Protein AF-A0A132NHT0-F1 (afdb_monomer)

Structure (mmCIF, N/CA/C/O backbone):
data_AF-A0A132NHT0-F1
#
_entry.id   AF-A0A132NHT0-F1
#
loop_
_atom_site.group_PDB
_atom_site.id
_atom_site.type_symbol
_atom_site.label_atom_id
_atom_site.label_alt_id
_atom_site.label_comp_id
_atom_site.label_asym_id
_atom_site.label_entity_id
_atom_site.label_seq_id
_atom_site.pdbx_PDB_ins_code
_atom_site.Cartn_x
_atom_site.Cartn_y
_atom_site.Cartn_z
_atom_site.occupancy
_atom_site.B_iso_or_equiv
_atom_site.auth_seq_id
_atom_site.auth_comp_id
_atom_site.auth_asym_id
_atom_site.auth_atom_id
_atom_site.pdbx_PDB_model_num
ATOM 1 N N . MET A 1 1 ? -2.127 21.874 -13.618 1.00 45.41 1 MET A N 1
ATOM 2 C CA . MET A 1 1 ? -2.566 20.611 -12.988 1.00 45.41 1 MET A CA 1
ATOM 3 C C . MET A 1 1 ? -4.076 20.580 -13.134 1.00 45.41 1 MET A C 1
ATOM 5 O O . MET A 1 1 ? -4.709 21.504 -12.650 1.00 45.41 1 MET A O 1
ATOM 9 N N . ARG A 1 2 ? -4.630 19.664 -13.936 1.00 66.38 2 ARG A N 1
ATOM 10 C CA . ARG A 1 2 ? -6.081 19.604 -14.179 1.00 66.38 2 ARG A CA 1
ATOM 11 C C . ARG A 1 2 ? -6.761 19.144 -12.888 1.00 66.38 2 ARG A C 1
ATOM 13 O O . ARG A 1 2 ? -6.346 18.124 -12.344 1.00 66.38 2 ARG A O 1
ATOM 20 N N . GLU A 1 3 ? -7.739 19.899 -12.394 1.00 71.75 3 GLU A N 1
ATOM 21 C CA . GLU A 1 3 ? -8.562 19.459 -11.264 1.00 71.75 3 GLU A CA 1
ATOM 22 C C . GLU A 1 3 ? -9.338 18.207 -11.686 1.00 71.75 3 GLU A C 1
ATOM 24 O O . GLU A 1 3 ? -9.983 18.195 -12.737 1.00 71.75 3 GLU A O 1
ATOM 29 N N . MET A 1 4 ? -9.203 17.129 -10.910 1.00 76.88 4 MET A N 1
ATOM 30 C CA . MET A 1 4 ? -9.964 15.903 -11.139 1.00 76.88 4 MET A CA 1
ATOM 31 C C . MET A 1 4 ? -11.401 16.121 -10.679 1.00 76.88 4 MET A C 1
ATOM 33 O O . MET A 1 4 ? -11.647 16.581 -9.564 1.00 76.88 4 MET A O 1
ATOM 37 N N . THR A 1 5 ? -12.351 15.748 -11.526 1.00 86.06 5 THR A N 1
ATOM 38 C CA . THR A 1 5 ? -13.770 15.746 -11.171 1.00 86.06 5 THR A CA 1
ATOM 39 C C . THR A 1 5 ? -14.045 14.744 -10.036 1.00 86.06 5 THR A C 1
ATOM 41 O O . THR A 1 5 ? -13.306 13.765 -9.871 1.00 86.06 5 THR A O 1
ATOM 44 N N . PRO A 1 6 ? -15.125 14.927 -9.254 1.00 82.44 6 PRO A N 1
ATOM 45 C CA . PRO A 1 6 ? -15.511 13.971 -8.212 1.00 82.44 6 PRO A CA 1
ATOM 46 C C . PRO A 1 6 ? -15.693 12.531 -8.728 1.00 82.44 6 PRO A C 1
ATOM 48 O O . PRO A 1 6 ? -15.351 11.570 -8.033 1.00 82.44 6 PRO A O 1
ATOM 51 N N . GLU A 1 7 ? -16.175 12.366 -9.962 1.00 84.25 7 GLU A N 1
ATOM 52 C CA . GLU A 1 7 ? -16.302 11.059 -10.618 1.00 84.25 7 GLU A CA 1
ATOM 53 C C . GLU A 1 7 ? -14.937 10.449 -10.953 1.00 84.25 7 GLU A C 1
ATOM 55 O O . GLU A 1 7 ? -14.693 9.278 -10.654 1.00 84.25 7 GLU A O 1
ATOM 60 N N . GLU A 1 8 ? -14.004 11.237 -11.496 1.00 85.44 8 GLU A N 1
ATOM 61 C CA . GLU A 1 8 ? -12.633 10.785 -11.763 1.00 85.44 8 GLU A CA 1
ATOM 62 C C . GLU A 1 8 ? -11.903 10.389 -10.471 1.00 85.44 8 GLU A C 1
ATOM 64 O O . GLU A 1 8 ? -11.182 9.387 -10.456 1.00 85.44 8 GLU A O 1
ATOM 69 N N . LEU A 1 9 ? -12.114 11.127 -9.374 1.00 82.50 9 LEU A N 1
ATOM 70 C CA . LEU A 1 9 ? -11.579 10.790 -8.049 1.00 82.50 9 LEU A CA 1
ATOM 71 C C . LEU A 1 9 ? -12.165 9.480 -7.516 1.00 82.50 9 LEU A C 1
ATOM 73 O O . LEU A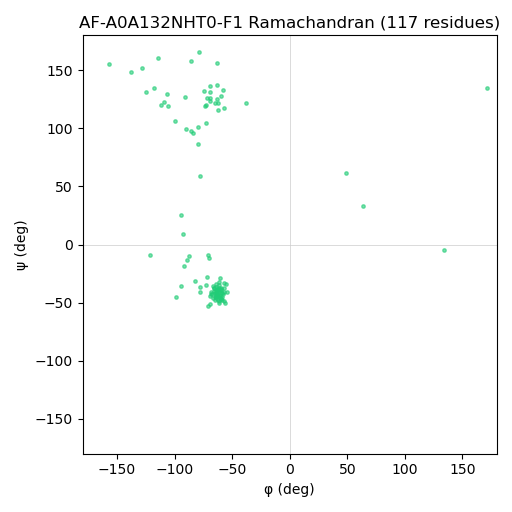 1 9 ? -11.432 8.645 -6.982 1.00 82.50 9 LEU A O 1
ATOM 77 N N . THR A 1 10 ? -13.467 9.268 -7.703 1.00 85.25 10 THR A N 1
ATOM 78 C CA . THR A 1 10 ? -14.146 8.028 -7.306 1.00 85.25 10 THR A CA 1
ATOM 79 C C . THR A 1 10 ? -13.624 6.836 -8.108 1.00 85.25 10 THR A C 1
ATOM 81 O O . THR A 1 10 ? -13.265 5.807 -7.532 1.00 85.25 10 THR A O 1
ATOM 84 N N . GLY A 1 11 ? -13.477 6.986 -9.426 1.00 87.19 11 GLY A N 1
ATOM 85 C CA . GLY A 1 11 ? -12.901 5.955 -10.289 1.00 87.19 11 GLY A CA 1
ATOM 86 C C . GLY A 1 11 ? -11.432 5.662 -9.969 1.00 87.19 11 GLY A C 1
ATOM 87 O O . GLY A 1 11 ? -11.019 4.503 -9.932 1.00 87.19 11 GLY A O 1
ATOM 88 N N . ALA A 1 12 ? -10.628 6.691 -9.684 1.00 85.94 12 ALA A N 1
ATOM 89 C CA . ALA A 1 12 ? -9.243 6.516 -9.254 1.00 85.94 12 ALA A CA 1
ATOM 90 C C . ALA A 1 12 ? -9.151 5.776 -7.915 1.00 85.94 12 ALA A C 1
ATOM 92 O O . ALA A 1 12 ? -8.311 4.888 -7.767 1.00 85.94 12 ALA A O 1
ATOM 93 N N . ARG A 1 13 ? -10.048 6.085 -6.974 1.00 84.19 13 ARG A N 1
ATOM 94 C CA . ARG A 1 13 ? -10.141 5.383 -5.696 1.00 84.19 13 ARG A CA 1
ATOM 95 C C . ARG A 1 13 ? -10.492 3.909 -5.876 1.00 84.19 13 ARG A C 1
ATOM 97 O O . ARG A 1 13 ? -9.792 3.070 -5.324 1.00 84.19 13 ARG A O 1
ATOM 104 N N . ALA A 1 14 ? -11.497 3.585 -6.687 1.00 87.69 14 ALA A N 1
ATOM 105 C CA . ALA A 1 14 ? -11.873 2.196 -6.951 1.00 87.69 14 ALA A CA 1
ATOM 106 C C . ALA A 1 14 ? -10.719 1.395 -7.583 1.00 87.69 14 ALA A C 1
ATOM 108 O O . ALA A 1 14 ? -10.433 0.270 -7.175 1.00 87.69 14 ALA A O 1
ATOM 109 N N . ARG A 1 15 ? -9.991 1.996 -8.537 1.00 90.00 15 ARG A N 1
ATOM 110 C CA . ARG A 1 15 ? -8.790 1.377 -9.123 1.00 90.00 15 ARG A CA 1
ATOM 111 C C . ARG A 1 15 ? -7.685 1.162 -8.091 1.00 90.00 15 ARG A C 1
ATOM 113 O O . ARG A 1 15 ? -7.005 0.141 -8.145 1.00 90.00 15 ARG A O 1
ATOM 120 N N . LEU A 1 16 ? -7.507 2.103 -7.165 1.00 87.81 16 LEU A N 1
ATOM 121 C CA . LEU A 1 16 ? -6.523 1.978 -6.095 1.00 87.81 16 LEU A CA 1
ATOM 122 C C . LEU A 1 16 ? -6.886 0.863 -5.109 1.00 87.81 16 LEU A C 1
ATOM 124 O O . LEU A 1 16 ? -6.013 0.096 -4.714 1.00 87.81 16 LEU A O 1
ATOM 128 N N . GLU A 1 17 ? -8.158 0.763 -4.729 1.00 87.25 17 GLU A N 1
ATOM 129 C CA . GLU A 1 17 ? -8.659 -0.285 -3.836 1.00 87.2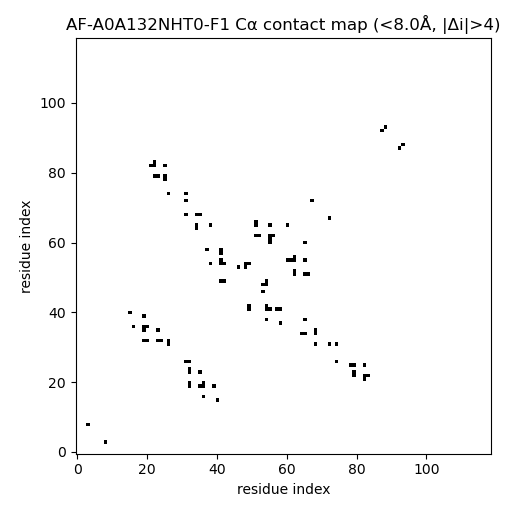5 17 GLU A CA 1
ATOM 130 C C . GLU A 1 17 ? -8.483 -1.673 -4.473 1.00 87.25 17 GLU A C 1
ATOM 132 O O . GLU A 1 17 ? -7.966 -2.580 -3.822 1.00 87.25 17 GLU A O 1
ATOM 137 N N . ALA A 1 18 ? -8.797 -1.819 -5.766 1.00 89.25 18 ALA A N 1
ATOM 138 C CA . ALA A 1 18 ? -8.546 -3.050 -6.517 1.00 89.25 18 ALA A CA 1
ATOM 139 C C . ALA A 1 18 ? -7.048 -3.394 -6.602 1.00 89.25 18 ALA A C 1
ATOM 141 O O . ALA A 1 18 ? -6.659 -4.534 -6.354 1.00 89.25 18 ALA A O 1
ATOM 142 N N . PHE A 1 19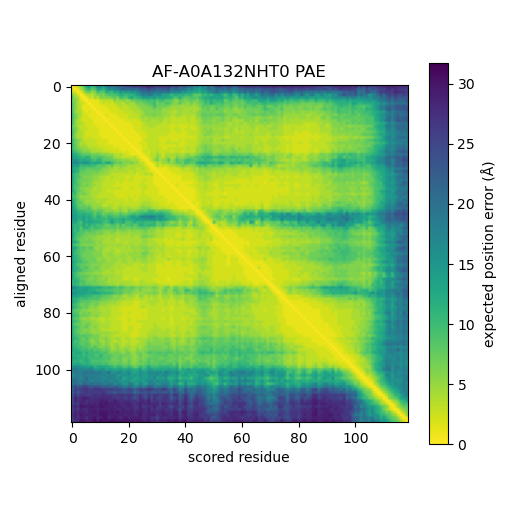 ? -6.196 -2.405 -6.890 1.00 89.19 19 PHE A N 1
ATOM 143 C CA . PHE A 1 19 ? -4.741 -2.582 -6.898 1.00 89.19 19 PHE A CA 1
ATOM 144 C C . PHE A 1 19 ? -4.210 -3.046 -5.535 1.00 89.19 19 PHE A C 1
ATOM 146 O O . PHE A 1 19 ? -3.443 -4.003 -5.460 1.00 89.19 19 PHE A O 1
ATOM 153 N N . ALA A 1 20 ? -4.634 -2.394 -4.450 1.00 88.69 20 ALA A N 1
ATOM 154 C CA . ALA A 1 20 ? -4.218 -2.751 -3.100 1.00 88.69 20 ALA A CA 1
ATOM 155 C C . ALA A 1 20 ? -4.703 -4.157 -2.713 1.00 88.69 20 ALA A C 1
ATOM 157 O O . ALA A 1 20 ? -3.960 -4.902 -2.081 1.00 88.69 20 ALA A O 1
ATOM 158 N N . ALA A 1 21 ? -5.921 -4.540 -3.106 1.00 87.12 21 ALA A N 1
ATOM 159 C CA . ALA A 1 21 ? -6.456 -5.872 -2.839 1.00 87.12 21 ALA A CA 1
ATOM 160 C C . ALA A 1 21 ? -5.628 -6.983 -3.504 1.00 87.12 21 ALA A C 1
ATOM 162 O O . ALA A 1 21 ? -5.410 -8.024 -2.886 1.00 87.12 21 ALA A O 1
ATOM 163 N N . GLU A 1 22 ? -5.148 -6.749 -4.725 1.00 87.56 22 GLU A N 1
ATOM 164 C CA . GLU A 1 22 ? -4.295 -7.683 -5.463 1.00 87.56 22 GLU A CA 1
ATOM 165 C C . GLU A 1 22 ? -2.891 -7.770 -4.847 1.00 87.56 22 GLU A C 1
ATOM 167 O O . GLU A 1 22 ? -2.455 -8.845 -4.448 1.00 87.56 22 GLU A O 1
ATOM 172 N N . VAL A 1 23 ? -2.220 -6.628 -4.659 1.00 88.06 23 VAL A N 1
ATOM 173 C CA . VAL A 1 23 ? -0.842 -6.564 -4.132 1.00 88.06 23 VAL A CA 1
ATOM 174 C C . VAL A 1 23 ? -0.742 -7.078 -2.692 1.00 88.06 23 VAL A C 1
ATOM 176 O O . VAL A 1 23 ? 0.252 -7.695 -2.307 1.00 88.06 23 VAL A O 1
ATOM 179 N N . PHE A 1 24 ? -1.781 -6.859 -1.883 1.00 87.88 24 PHE A N 1
ATOM 180 C CA . PHE A 1 24 ? -1.874 -7.400 -0.527 1.00 87.88 24 PHE A CA 1
ATOM 181 C C . PHE A 1 24 ? -2.602 -8.748 -0.468 1.00 87.88 24 PHE A C 1
ATOM 183 O O . PHE A 1 24 ? -2.888 -9.238 0.626 1.00 87.88 24 PHE A O 1
ATOM 190 N N . GLY A 1 25 ? -2.897 -9.375 -1.611 1.00 82.69 25 GLY A N 1
ATOM 191 C CA . GLY A 1 25 ? -3.560 -10.677 -1.689 1.00 82.69 25 GLY A CA 1
ATOM 192 C C . GLY A 1 25 ? -2.811 -11.772 -0.926 1.00 82.69 25 GLY A C 1
ATOM 193 O O . GLY A 1 25 ? -3.444 -12.612 -0.286 1.00 82.69 25 GLY A O 1
ATOM 194 N N . SER A 1 26 ? -1.478 -11.683 -0.896 1.00 80.31 26 SER A N 1
ATOM 195 C CA . SER A 1 26 ? -0.570 -12.581 -0.173 1.00 80.31 26 SER A CA 1
ATOM 196 C C . SER A 1 26 ? -0.604 -12.433 1.356 1.00 80.31 26 SER A C 1
ATOM 198 O O . SER A 1 26 ? -0.028 -13.254 2.074 1.00 80.31 26 SER A O 1
ATOM 200 N N . PHE A 1 27 ? -1.286 -11.419 1.901 1.00 82.00 27 PHE A N 1
ATOM 201 C CA . PHE A 1 27 ? -1.449 -11.288 3.347 1.00 82.00 27 PHE A CA 1
ATOM 202 C C . PHE A 1 27 ? -2.410 -12.342 3.899 1.00 82.00 27 PHE A C 1
ATOM 204 O O . PHE A 1 27 ? -3.579 -12.415 3.519 1.00 82.00 27 PHE A O 1
ATOM 211 N N . GLY A 1 28 ? -1.941 -13.096 4.897 1.00 73.81 28 GLY A N 1
ATOM 212 C CA . GLY A 1 28 ? -2.730 -14.142 5.552 1.00 73.81 28 GLY A CA 1
ATOM 213 C C . GLY A 1 28 ? -3.887 -13.629 6.419 1.00 73.81 28 GLY A C 1
ATOM 214 O O . GLY A 1 28 ? -4.728 -14.421 6.838 1.00 73.81 28 GLY A O 1
ATOM 215 N N . ARG A 1 29 ? -3.961 -12.322 6.720 1.00 83.25 29 ARG A N 1
ATOM 216 C CA . ARG A 1 29 ? -5.000 -11.737 7.589 1.00 83.25 29 ARG A CA 1
ATOM 217 C C . ARG A 1 29 ? -5.757 -10.606 6.898 1.00 83.25 29 ARG A C 1
ATOM 219 O O . ARG A 1 29 ? -5.162 -9.634 6.441 1.00 83.25 29 ARG A O 1
ATOM 226 N N . VAL A 1 30 ? -7.092 -10.654 6.954 1.00 84.25 30 VAL A N 1
ATOM 227 C CA . VAL A 1 30 ? -7.985 -9.602 6.416 1.00 84.25 30 VAL A CA 1
ATOM 228 C C . VAL A 1 30 ? -7.649 -8.221 6.986 1.00 84.25 30 VAL A C 1
ATOM 230 O O . VAL A 1 30 ? -7.592 -7.245 6.244 1.00 84.25 30 VAL A O 1
ATOM 233 N N . ALA A 1 31 ? -7.352 -8.140 8.287 1.00 85.75 31 ALA A N 1
ATOM 234 C CA . ALA A 1 31 ? -6.984 -6.883 8.935 1.00 85.75 31 ALA A CA 1
ATOM 235 C C . ALA A 1 31 ? -5.725 -6.241 8.322 1.00 85.75 31 ALA A C 1
ATOM 237 O O . ALA A 1 31 ? -5.685 -5.023 8.173 1.00 85.75 31 ALA A O 1
ATOM 238 N N . GLN A 1 32 ? -4.727 -7.037 7.918 1.00 86.12 32 GLN A N 1
ATOM 239 C CA . GLN A 1 32 ? -3.519 -6.522 7.261 1.00 86.12 32 GLN A CA 1
ATOM 240 C C . GLN A 1 32 ? -3.851 -5.922 5.896 1.00 86.12 32 GLN A C 1
ATOM 242 O O . GLN A 1 32 ? -3.344 -4.857 5.566 1.00 86.12 32 GLN A O 1
ATOM 247 N N . ARG A 1 33 ? -4.748 -6.553 5.129 1.00 87.50 33 ARG A N 1
ATOM 248 C CA . ARG A 1 33 ? -5.197 -6.022 3.831 1.00 87.50 33 ARG A CA 1
ATOM 249 C C . ARG A 1 33 ? -5.937 -4.698 3.994 1.00 87.50 33 ARG A C 1
ATOM 251 O O . ARG A 1 33 ? -5.636 -3.742 3.289 1.00 87.50 33 ARG A O 1
ATOM 258 N N . CYS A 1 34 ? -6.831 -4.612 4.981 1.00 88.19 34 CYS A N 1
ATOM 259 C CA . CYS A 1 34 ? -7.543 -3.373 5.300 1.00 88.19 34 CYS A CA 1
ATOM 260 C C . CYS A 1 34 ? -6.593 -2.239 5.713 1.00 88.19 34 CYS A C 1
ATOM 262 O O . CYS A 1 34 ? -6.761 -1.103 5.277 1.00 88.19 34 CYS A O 1
ATOM 264 N N . TRP A 1 35 ? -5.600 -2.516 6.564 1.00 90.44 35 TRP A N 1
ATOM 265 C CA . TRP A 1 35 ? -4.635 -1.494 6.975 1.00 90.44 35 TRP A CA 1
ATOM 266 C C . TRP A 1 35 ? -3.646 -1.126 5.863 1.00 90.44 35 TRP A C 1
ATOM 268 O O . TRP A 1 35 ? -3.319 0.052 5.727 1.00 90.44 35 TRP A O 1
ATOM 278 N N . GLY A 1 36 ? -3.248 -2.087 5.026 1.00 88.81 36 GLY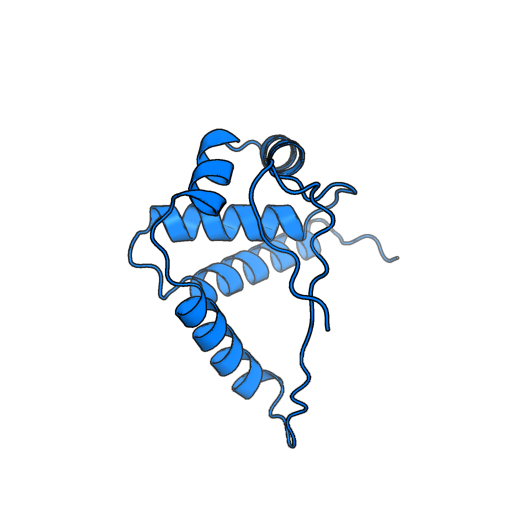 A N 1
ATOM 279 C CA . GLY A 1 36 ? -2.426 -1.859 3.839 1.00 88.81 36 GLY A CA 1
ATOM 280 C C . GLY A 1 36 ? -3.104 -0.944 2.822 1.00 88.81 36 GLY A C 1
ATOM 281 O O . GLY A 1 36 ? -2.508 0.047 2.405 1.00 88.81 36 GLY A O 1
ATOM 282 N N . GLU A 1 37 ? -4.370 -1.207 2.481 1.00 90.31 37 GLU A N 1
ATOM 283 C CA . GLU A 1 37 ? -5.170 -0.347 1.592 1.00 90.31 37 GLU A CA 1
ATOM 284 C C . GLU A 1 37 ? -5.232 1.091 2.118 1.00 90.31 37 GLU A C 1
ATOM 286 O O . GLU A 1 37 ? -4.878 2.038 1.410 1.00 90.31 37 GLU A O 1
ATOM 291 N N . ARG A 1 38 ? -5.577 1.253 3.402 1.00 90.19 38 ARG A N 1
ATOM 292 C CA . ARG A 1 38 ? -5.621 2.566 4.061 1.00 90.19 38 ARG A CA 1
ATOM 293 C C . ARG A 1 38 ? -4.270 3.265 4.024 1.00 90.19 38 ARG A C 1
ATOM 295 O O . ARG A 1 38 ? -4.226 4.465 3.771 1.00 90.19 38 ARG A O 1
ATOM 302 N N . TYR A 1 39 ? -3.175 2.544 4.253 1.00 89.06 39 TYR A N 1
ATOM 303 C CA . TYR A 1 39 ? -1.834 3.117 4.210 1.00 89.06 39 TYR A CA 1
ATOM 304 C C . TYR A 1 39 ? -1.473 3.622 2.808 1.00 89.06 39 TYR A C 1
ATOM 306 O O . TYR A 1 39 ? -1.045 4.767 2.669 1.00 89.06 39 TYR A O 1
ATOM 314 N N . VAL A 1 40 ? -1.725 2.838 1.755 1.00 89.50 40 VAL A N 1
ATOM 315 C CA . VAL A 1 40 ? -1.459 3.262 0.368 1.00 89.50 40 VAL A CA 1
ATOM 316 C C . VAL A 1 40 ? -2.321 4.471 -0.012 1.00 89.50 40 VAL A C 1
ATOM 318 O O . VAL A 1 40 ? -1.814 5.445 -0.572 1.00 89.50 40 VAL A O 1
ATOM 321 N N . ARG A 1 41 ? -3.602 4.483 0.374 1.00 87.25 41 ARG A N 1
ATOM 322 C CA . ARG A 1 41 ? -4.483 5.654 0.210 1.00 87.25 41 ARG A CA 1
ATOM 323 C C . ARG A 1 41 ? -3.971 6.873 0.989 1.00 87.25 41 ARG A C 1
ATOM 325 O O . ARG A 1 41 ? -4.093 8.019 0.543 1.00 87.25 41 ARG A O 1
ATOM 332 N N . GLY A 1 42 ? -3.364 6.629 2.146 1.00 87.75 42 GLY A N 1
ATOM 333 C CA . GLY A 1 42 ? -2.636 7.593 2.970 1.00 87.75 42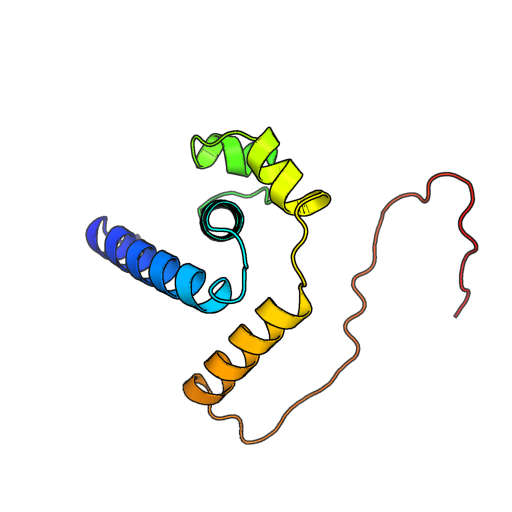 GLY A CA 1
ATOM 334 C C . GLY A 1 42 ? -1.422 8.207 2.266 1.00 87.75 42 GLY A C 1
ATOM 335 O O . GLY A 1 42 ? -1.187 9.411 2.371 1.00 87.75 42 GLY A O 1
ATOM 336 N N . LEU A 1 43 ? -0.679 7.405 1.510 1.00 86.81 43 LEU A N 1
ATOM 337 C CA . LEU A 1 43 ? 0.522 7.847 0.802 1.00 86.81 43 LEU A CA 1
ATOM 338 C C . LEU A 1 43 ? 0.226 8.628 -0.479 1.00 86.81 43 LEU A C 1
ATOM 340 O O . LEU A 1 43 ? 0.973 9.551 -0.805 1.00 86.81 43 LEU A O 1
ATOM 344 N N . LEU A 1 44 ? -0.818 8.230 -1.209 1.00 83.94 44 LEU A N 1
ATOM 345 C CA . LEU A 1 44 ? -1.150 8.789 -2.523 1.00 83.94 44 LEU A CA 1
ATOM 346 C C . LEU A 1 44 ? -2.122 9.966 -2.467 1.00 83.94 44 LEU A C 1
ATOM 348 O O . LEU A 1 44 ? -2.234 10.712 -3.434 1.00 83.94 44 LEU A O 1
ATOM 352 N N . GLY A 1 45 ? -2.849 10.125 -1.363 1.00 77.81 45 GLY A N 1
ATOM 353 C CA . GLY A 1 45 ? -3.749 11.260 -1.213 1.00 77.81 45 GLY A CA 1
ATOM 354 C C . GLY A 1 45 ? -3.027 12.554 -0.835 1.00 77.81 45 GLY A C 1
ATOM 355 O O . GLY A 1 45 ? -1.872 12.553 -0.410 1.00 77.81 45 GLY A O 1
ATOM 356 N N . GLU A 1 46 ? -3.737 13.668 -0.980 1.00 66.19 46 GLU A N 1
ATOM 357 C CA . GLU A 1 46 ? -3.171 15.008 -0.849 1.00 66.19 46 GLU A CA 1
ATOM 358 C C . GLU A 1 46 ? -2.623 15.277 0.560 1.00 66.19 46 GLU A C 1
ATOM 360 O O . GLU A 1 46 ? -3.331 15.189 1.564 1.00 66.19 46 GLU A O 1
ATOM 365 N N . GLY A 1 47 ? -1.333 15.603 0.646 1.00 67.25 47 GLY A N 1
ATOM 366 C CA . GLY A 1 47 ? -0.687 15.937 1.909 1.00 67.25 47 GLY A CA 1
ATOM 367 C C . GLY A 1 47 ? 0.826 16.064 1.779 1.00 67.25 47 GLY A C 1
ATOM 368 O O . GLY A 1 47 ? 1.492 15.217 1.192 1.00 67.25 47 GLY A O 1
ATOM 369 N N . ARG A 1 48 ? 1.400 17.123 2.367 1.00 69.12 48 ARG A N 1
ATOM 370 C CA . ARG A 1 48 ? 2.860 17.342 2.343 1.00 69.12 48 ARG A CA 1
ATOM 371 C C . ARG A 1 48 ? 3.641 16.367 3.227 1.00 69.12 48 ARG A C 1
ATOM 373 O O . ARG A 1 48 ? 4.809 16.108 2.958 1.00 69.12 48 ARG A O 1
ATOM 380 N N . ARG A 1 49 ? 3.032 15.852 4.301 1.00 73.56 49 ARG A N 1
ATOM 381 C CA . ARG A 1 49 ? 3.692 14.964 5.272 1.00 73.56 49 ARG A CA 1
ATOM 382 C C . ARG A 1 49 ? 3.164 13.539 5.146 1.00 73.56 49 ARG A C 1
ATOM 384 O O . ARG A 1 49 ? 1.981 13.304 5.351 1.00 73.56 49 ARG A O 1
ATOM 391 N N . LYS A 1 50 ? 4.076 12.599 4.891 1.00 81.12 50 LYS A N 1
ATOM 392 C CA . LYS A 1 50 ? 3.812 11.154 4.761 1.00 81.12 50 LYS A CA 1
ATOM 393 C C . LYS A 1 50 ? 4.018 10.381 6.074 1.00 81.12 50 LYS A C 1
ATOM 395 O O . LYS A 1 50 ? 4.349 9.201 6.047 1.00 81.12 50 LYS A O 1
ATOM 400 N N . SER A 1 51 ? 3.886 11.035 7.230 1.00 84.50 51 SER A N 1
ATOM 401 C CA . SER A 1 51 ? 3.948 10.352 8.529 1.00 84.50 51 SER A CA 1
ATOM 402 C C . SER A 1 51 ? 2.580 9.787 8.929 1.00 84.50 51 SER A C 1
ATOM 404 O O . SER A 1 51 ? 1.541 10.232 8.440 1.00 84.50 51 SER A O 1
ATOM 406 N N . VAL A 1 52 ? 2.587 8.788 9.818 1.00 85.88 52 VAL A N 1
ATOM 407 C CA . VAL A 1 52 ? 1.389 8.029 10.223 1.00 85.88 52 VAL A CA 1
ATOM 408 C C . VAL A 1 52 ? 0.291 8.926 10.783 1.00 85.88 52 VAL A C 1
ATOM 410 O O . VAL A 1 52 ? -0.874 8.744 10.461 1.00 85.88 52 VAL A O 1
ATOM 413 N N . GLU A 1 53 ? 0.653 9.918 11.588 1.00 87.81 53 GLU A N 1
ATOM 414 C CA . GLU A 1 53 ? -0.306 10.771 12.286 1.00 87.81 53 GLU A CA 1
ATOM 415 C C . GLU A 1 53 ? -1.093 11.721 11.357 1.00 87.81 53 GLU A C 1
ATOM 417 O O . GLU A 1 53 ? -2.323 11.650 11.368 1.00 87.81 53 GLU A O 1
ATOM 422 N N . PRO A 1 54 ? -0.459 12.513 10.466 1.00 85.81 54 PRO A N 1
ATOM 423 C CA . PRO A 1 54 ? -1.169 13.252 9.421 1.00 85.81 54 PRO A CA 1
ATOM 424 C C . PRO A 1 54 ? -2.009 12.362 8.497 1.00 85.81 54 PRO A C 1
ATOM 426 O O . PRO A 1 54 ? -3.105 12.755 8.102 1.00 85.81 54 PRO A O 1
ATOM 429 N N . MET A 1 55 ? -1.524 11.161 8.155 1.00 90.06 55 MET A N 1
ATOM 430 C CA . MET A 1 55 ? -2.288 10.217 7.332 1.00 90.06 55 MET A CA 1
ATOM 431 C C . MET A 1 55 ? -3.531 9.700 8.057 1.00 90.06 55 MET A C 1
ATOM 433 O O . MET A 1 55 ? -4.610 9.689 7.469 1.00 90.06 55 MET A O 1
ATOM 437 N N . ALA A 1 56 ? -3.399 9.308 9.325 1.00 89.62 56 ALA A N 1
ATOM 438 C CA . ALA A 1 56 ? -4.504 8.818 10.139 1.00 89.62 56 ALA A CA 1
ATOM 439 C C . ALA A 1 56 ? -5.607 9.875 10.275 1.00 89.62 56 ALA A C 1
ATOM 441 O O . ALA A 1 56 ? -6.773 9.583 10.010 1.00 89.62 56 ALA A O 1
ATOM 442 N N . ALA A 1 57 ? -5.217 11.120 10.578 1.00 88.19 57 ALA A N 1
ATOM 443 C CA . ALA A 1 57 ? -6.132 12.253 10.668 1.00 88.19 57 ALA A CA 1
ATOM 444 C C . ALA A 1 57 ? -6.863 12.511 9.340 1.00 88.19 57 ALA A C 1
ATOM 446 O O . ALA A 1 57 ? -8.083 12.643 9.324 1.00 88.19 57 ALA A O 1
ATOM 447 N N . ARG A 1 58 ? -6.139 12.512 8.212 1.00 85.44 58 ARG A N 1
ATOM 448 C CA . ARG A 1 58 ? -6.722 12.734 6.878 1.00 85.44 58 ARG A CA 1
ATOM 449 C C . ARG A 1 58 ? -7.705 11.641 6.465 1.00 85.44 58 ARG A C 1
ATOM 451 O O . ARG A 1 58 ? -8.681 11.914 5.775 1.00 85.44 58 ARG A O 1
ATOM 458 N N . LEU A 1 59 ? -7.420 10.399 6.838 1.00 86.06 59 LEU A N 1
ATOM 459 C CA . LEU A 1 59 ? -8.240 9.246 6.483 1.00 86.06 59 LEU A CA 1
ATOM 460 C C . LEU A 1 59 ? -9.383 8.984 7.472 1.00 86.06 59 LEU A C 1
ATOM 462 O O . LEU A 1 59 ? -10.215 8.125 7.182 1.00 86.06 59 LEU A O 1
ATOM 466 N N . GLY A 1 60 ? -9.410 9.670 8.620 1.00 89.56 60 GLY A N 1
ATOM 467 C CA . GLY A 1 60 ? -10.367 9.413 9.698 1.00 89.56 60 GLY A CA 1
ATOM 468 C C . GLY A 1 60 ? -10.215 8.018 10.314 1.00 89.56 60 GLY A C 1
ATOM 469 O O . GLY A 1 60 ? -11.207 7.398 10.683 1.00 89.56 60 GLY A O 1
ATOM 470 N N . VAL A 1 61 ? -8.989 7.487 10.367 1.00 90.38 61 VAL A N 1
ATOM 471 C CA . VAL A 1 61 ? -8.702 6.139 10.888 1.00 90.38 61 VAL A CA 1
ATOM 472 C C . VAL A 1 61 ? -7.869 6.206 12.161 1.00 90.38 61 VAL A C 1
ATOM 474 O O . VAL A 1 61 ? -7.192 7.198 12.424 1.00 90.38 61 VAL A O 1
ATOM 477 N N . ASP A 1 62 ? -7.876 5.121 12.934 1.00 92.44 62 ASP A N 1
ATOM 478 C CA . ASP A 1 62 ? -7.049 5.028 14.132 1.00 92.44 62 ASP A CA 1
ATOM 479 C C . ASP A 1 62 ? -5.546 5.048 13.791 1.00 92.44 62 ASP A C 1
ATOM 481 O O . ASP A 1 62 ? -5.024 4.203 13.053 1.00 92.44 62 ASP A O 1
ATOM 485 N N . ARG A 1 63 ? -4.845 6.030 14.369 1.00 92.81 63 ARG A N 1
ATOM 486 C CA . ARG A 1 63 ? -3.394 6.204 14.257 1.00 92.81 63 ARG A CA 1
ATOM 487 C C . ARG A 1 63 ? -2.649 4.991 14.802 1.00 92.81 63 ARG A C 1
ATOM 489 O O . ARG A 1 63 ? -1.627 4.613 14.232 1.00 92.81 63 ARG A O 1
ATOM 496 N N . GLN A 1 64 ? -3.124 4.403 15.900 1.00 91.00 64 GLN A N 1
ATOM 497 C CA . GLN A 1 64 ? -2.448 3.275 16.531 1.00 91.00 64 GLN A CA 1
ATOM 498 C C . GLN A 1 64 ? -2.520 2.026 15.649 1.00 91.00 64 GLN A C 1
ATOM 500 O O . GLN A 1 64 ? -1.492 1.383 15.448 1.00 91.00 64 GLN A O 1
ATOM 505 N N . GLY A 1 65 ? -3.671 1.744 15.038 1.00 90.56 65 GLY A N 1
ATOM 506 C CA . GLY A 1 65 ? -3.828 0.668 14.061 1.00 90.56 65 GLY A CA 1
ATOM 507 C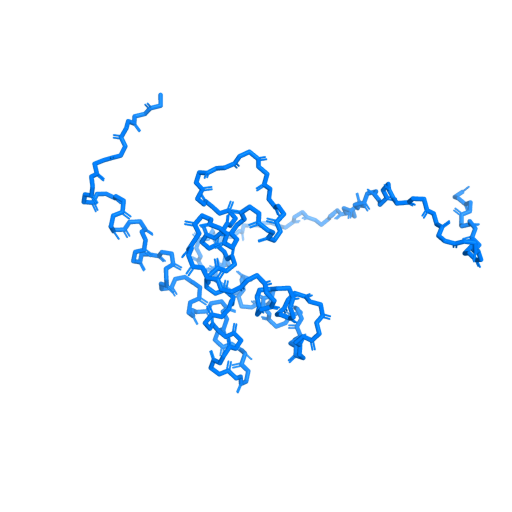 C . GLY A 1 65 ? -2.906 0.808 12.845 1.00 90.56 65 GLY A C 1
ATOM 508 O O . GLY A 1 65 ? -2.234 -0.155 12.475 1.00 90.56 65 GLY A O 1
ATOM 509 N N . LEU A 1 66 ? -2.796 2.010 12.262 1.00 89.88 66 LEU A N 1
ATOM 510 C CA . LEU A 1 66 ? -1.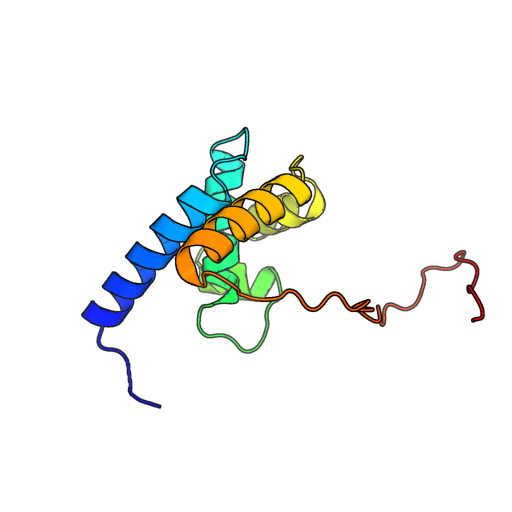836 2.269 11.177 1.00 89.88 66 LEU A CA 1
ATOM 511 C C . LEU A 1 66 ? -0.381 2.102 11.632 1.00 89.88 66 LEU A C 1
ATOM 513 O O . LEU A 1 66 ? 0.425 1.530 10.901 1.00 89.88 66 LEU A O 1
ATOM 517 N N . GLN A 1 67 ? -0.036 2.593 12.826 1.00 91.12 67 GLN A N 1
ATOM 518 C CA . GLN A 1 67 ? 1.312 2.454 13.373 1.00 91.12 67 GLN A CA 1
ATOM 519 C C . GLN A 1 67 ? 1.670 0.976 13.565 1.00 91.12 67 GLN A C 1
ATOM 521 O O . GLN A 1 67 ? 2.694 0.539 13.052 1.00 91.12 67 GLN A O 1
ATOM 526 N N . GLN A 1 68 ? 0.803 0.205 14.227 1.00 89.88 68 GLN A N 1
ATOM 527 C CA . GLN A 1 68 ? 1.000 -1.225 14.478 1.00 89.88 68 GLN A CA 1
ATOM 528 C C . GLN A 1 68 ? 1.099 -2.029 13.182 1.00 89.88 68 GLN A C 1
ATOM 530 O O . GLN A 1 68 ? 1.908 -2.948 13.094 1.00 89.88 68 GLN A O 1
ATOM 535 N N . PHE A 1 69 ? 0.322 -1.673 12.156 1.00 89.38 69 PHE A N 1
ATOM 536 C CA . PHE A 1 69 ? 0.445 -2.295 10.839 1.00 89.38 69 PHE A CA 1
ATOM 537 C C . PHE A 1 69 ? 1.845 -2.120 10.226 1.00 89.38 69 PHE A C 1
ATOM 539 O O . PHE A 1 69 ? 2.369 -3.045 9.606 1.00 89.38 69 PHE A O 1
ATOM 546 N N . LEU A 1 70 ? 2.464 -0.953 10.409 1.00 86.81 70 LEU A N 1
ATOM 547 C CA . LEU A 1 70 ? 3.785 -0.658 9.853 1.00 86.81 70 LEU A CA 1
ATOM 548 C C . LEU A 1 70 ? 4.940 -1.211 10.691 1.00 86.81 70 LEU A C 1
ATOM 550 O O . LEU A 1 70 ? 5.985 -1.514 10.123 1.00 86.81 70 LEU A O 1
ATOM 554 N N . THR A 1 71 ? 4.787 -1.301 12.015 1.00 86.50 71 THR A N 1
ATOM 555 C CA . THR A 1 71 ? 5.878 -1.709 12.917 1.00 86.50 71 THR A CA 1
ATOM 556 C C . THR A 1 71 ? 5.826 -3.168 13.335 1.00 86.50 71 THR A C 1
ATOM 558 O O . THR A 1 71 ? 6.859 -3.828 13.317 1.00 86.50 71 THR A O 1
ATOM 561 N N . ASP A 1 72 ? 4.648 -3.667 13.707 1.00 83.19 72 ASP A N 1
ATOM 562 C CA . ASP A 1 72 ? 4.517 -4.904 14.487 1.00 83.19 72 ASP A CA 1
ATOM 563 C C . ASP A 1 72 ? 3.680 -5.980 13.782 1.00 83.19 72 ASP A C 1
ATOM 565 O O . ASP A 1 72 ? 3.601 -7.120 14.244 1.00 83.19 72 ASP A O 1
ATOM 569 N N . ALA A 1 73 ? 3.022 -5.649 12.666 1.00 81.88 73 ALA A N 1
ATOM 570 C CA . ALA A 1 73 ? 2.234 -6.630 11.940 1.00 81.88 73 ALA A CA 1
ATOM 571 C C . ALA A 1 73 ? 3.144 -7.686 11.284 1.00 81.88 73 ALA A C 1
ATOM 573 O O . ALA A 1 73 ? 4.069 -7.337 10.552 1.00 81.88 73 ALA A O 1
ATOM 574 N N . PRO A 1 74 ? 2.846 -8.986 11.461 1.00 81.44 74 PRO A N 1
ATOM 575 C CA . PRO A 1 74 ? 3.641 -10.060 10.882 1.00 81.44 74 PRO A CA 1
ATOM 576 C C . PRO A 1 74 ? 3.267 -10.240 9.407 1.00 81.44 74 PRO A C 1
ATOM 578 O O . PRO A 1 74 ? 2.378 -11.025 9.073 1.00 81.44 74 PRO A O 1
ATOM 581 N N . TRP A 1 75 ? 3.893 -9.476 8.519 1.00 84.69 75 TRP A N 1
ATOM 582 C CA . TRP A 1 75 ? 3.811 -9.681 7.073 1.00 84.69 75 TRP A CA 1
ATOM 583 C C . TRP A 1 75 ? 5.213 -9.727 6.473 1.00 84.69 75 TRP A C 1
ATOM 585 O O . TRP A 1 75 ? 6.155 -9.162 7.021 1.00 84.69 75 TRP A O 1
ATOM 595 N N . VAL A 1 76 ? 5.349 -10.452 5.364 1.00 86.12 76 VAL A N 1
ATOM 596 C CA . VAL A 1 76 ? 6.625 -10.704 4.686 1.00 86.12 76 VAL A CA 1
ATOM 597 C C . VAL A 1 76 ? 6.728 -9.736 3.505 1.00 86.12 76 VAL A C 1
ATOM 599 O O . VAL A 1 76 ? 6.017 -9.933 2.516 1.00 86.12 76 VAL A O 1
ATOM 602 N N . PRO A 1 77 ? 7.570 -8.685 3.562 1.00 85.25 77 PRO A N 1
ATOM 603 C CA . PRO A 1 77 ? 7.600 -7.663 2.515 1.00 85.25 77 PRO A CA 1
ATOM 604 C C . PRO A 1 77 ? 7.955 -8.194 1.130 1.00 85.25 77 PRO A C 1
ATOM 606 O O . PRO A 1 77 ? 7.483 -7.676 0.122 1.00 85.25 77 PRO A O 1
ATOM 609 N N . GLN A 1 78 ? 8.738 -9.268 1.082 1.00 88.94 78 GLN A N 1
ATOM 610 C CA . GLN A 1 78 ? 9.149 -9.931 -0.148 1.00 88.94 78 GLN A CA 1
ATOM 611 C C . GLN A 1 78 ? 7.953 -10.485 -0.930 1.00 88.94 78 GLN A C 1
ATOM 613 O O . GLN A 1 78 ? 7.983 -10.461 -2.153 1.00 88.94 78 GLN A O 1
ATOM 618 N N . LEU A 1 79 ? 6.885 -10.924 -0.251 1.00 89.06 79 LEU A N 1
ATOM 619 C CA . LEU A 1 79 ? 5.678 -11.409 -0.926 1.00 89.06 79 LEU A CA 1
ATOM 620 C C . LEU A 1 79 ? 4.939 -10.269 -1.632 1.00 89.06 79 LEU A C 1
ATOM 622 O O . LEU A 1 79 ? 4.514 -10.425 -2.768 1.00 89.06 79 LEU A O 1
ATOM 626 N N . VAL A 1 80 ? 4.853 -9.099 -0.997 1.00 88.88 80 VAL A N 1
ATOM 627 C CA . VAL A 1 80 ? 4.248 -7.900 -1.603 1.00 88.88 80 VAL A CA 1
ATOM 628 C C . VAL A 1 80 ? 5.052 -7.442 -2.820 1.00 88.88 80 VAL A C 1
ATOM 630 O O . VAL A 1 80 ? 4.483 -7.104 -3.855 1.00 88.88 80 VAL A O 1
ATOM 633 N N . LEU A 1 81 ? 6.385 -7.449 -2.708 1.00 89.06 81 LEU A N 1
ATOM 634 C CA . LEU A 1 81 ? 7.271 -7.100 -3.818 1.00 89.06 81 LEU A CA 1
ATOM 635 C C . LEU A 1 81 ? 7.182 -8.112 -4.967 1.00 89.06 81 LEU A C 1
ATOM 637 O O . LEU A 1 81 ? 7.217 -7.699 -6.121 1.00 89.06 81 LEU A O 1
ATOM 641 N N . ALA A 1 82 ? 7.033 -9.405 -4.669 1.00 90.69 82 ALA A N 1
ATOM 642 C CA . ALA A 1 82 ? 6.849 -10.438 -5.683 1.00 90.69 82 ALA A CA 1
ATOM 643 C C . ALA A 1 82 ? 5.532 -10.251 -6.451 1.00 90.69 82 ALA A C 1
ATOM 645 O O . ALA A 1 82 ? 5.553 -10.241 -7.677 1.00 90.69 82 ALA A O 1
ATOM 646 N N . GLU A 1 83 ? 4.410 -10.025 -5.756 1.00 90.94 83 GLU A N 1
ATOM 647 C CA . GLU A 1 83 ? 3.120 -9.723 -6.403 1.00 90.94 83 GLU A CA 1
ATOM 648 C C . GLU A 1 83 ? 3.215 -8.478 -7.295 1.00 90.94 83 GLU A C 1
ATOM 650 O O . GLU A 1 83 ? 2.748 -8.466 -8.435 1.00 90.94 83 GLU A O 1
ATOM 655 N N . LEU A 1 84 ? 3.894 -7.432 -6.810 1.00 91.00 84 LEU A N 1
ATOM 656 C CA . LEU A 1 84 ? 4.124 -6.230 -7.602 1.00 91.00 84 LEU A CA 1
ATOM 657 C C . LEU A 1 84 ? 4.981 -6.519 -8.842 1.00 91.00 84 LEU A C 1
ATOM 659 O O . LEU A 1 84 ? 4.649 -6.039 -9.924 1.00 91.00 84 LEU A O 1
ATOM 663 N N . ALA A 1 85 ? 6.054 -7.300 -8.709 1.00 90.38 85 ALA A N 1
ATOM 664 C CA . ALA A 1 85 ? 6.909 -7.684 -9.827 1.00 90.38 85 ALA A CA 1
ATOM 665 C C . ALA A 1 85 ? 6.125 -8.459 -10.897 1.00 90.38 85 ALA A C 1
ATOM 667 O O . ALA A 1 85 ? 6.196 -8.099 -12.070 1.00 90.38 85 ALA A O 1
ATOM 668 N N . TRP A 1 86 ? 5.311 -9.446 -10.503 1.00 91.31 86 TRP A N 1
ATOM 669 C CA . TRP A 1 86 ? 4.464 -10.202 -11.434 1.00 91.31 86 TRP A CA 1
ATOM 670 C C . TRP A 1 86 ? 3.465 -9.314 -12.173 1.00 91.31 86 TRP A C 1
ATOM 672 O O . TRP A 1 86 ? 3.303 -9.425 -13.390 1.00 91.31 86 TRP A O 1
ATOM 682 N N . ARG A 1 87 ? 2.827 -8.386 -11.459 1.00 90.81 87 ARG A N 1
ATOM 683 C CA . ARG A 1 87 ? 1.907 -7.425 -12.070 1.00 90.81 87 ARG A CA 1
ATOM 684 C C . ARG A 1 87 ? 2.621 -6.500 -13.060 1.00 90.81 87 ARG A C 1
ATOM 686 O O . ARG A 1 87 ? 2.097 -6.229 -14.142 1.00 90.81 87 ARG A O 1
ATOM 693 N N . LEU A 1 88 ? 3.790 -5.982 -12.683 1.00 90.75 88 LEU A N 1
ATOM 694 C CA . LEU A 1 88 ? 4.570 -5.072 -13.523 1.00 90.75 88 LEU A CA 1
ATOM 695 C C . LEU A 1 88 ? 5.098 -5.768 -14.774 1.00 90.75 88 LEU A C 1
ATOM 697 O O . LEU A 1 88 ? 5.093 -5.147 -15.834 1.00 90.75 88 LEU 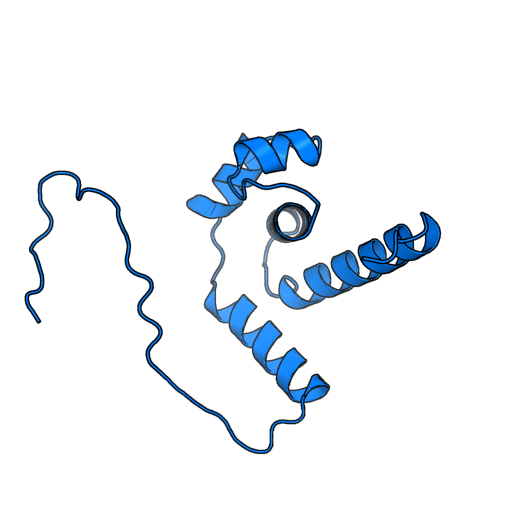A O 1
ATOM 701 N N . GLU A 1 89 ? 5.470 -7.043 -14.682 1.00 92.69 89 GLU A N 1
ATOM 702 C CA . GLU A 1 89 ? 5.891 -7.836 -15.836 1.00 92.69 89 GLU A CA 1
ATOM 703 C C . GLU A 1 89 ? 4.801 -7.874 -16.912 1.00 92.69 89 GLU A C 1
ATOM 705 O O . GLU A 1 89 ? 5.044 -7.542 -18.073 1.00 92.69 89 GLU A O 1
ATOM 710 N N . ALA A 1 90 ? 3.560 -8.170 -16.515 1.00 89.88 90 ALA A N 1
ATOM 711 C CA . ALA A 1 90 ? 2.426 -8.187 -17.435 1.00 89.88 90 ALA A CA 1
ATOM 712 C C . ALA A 1 90 ? 2.089 -6.793 -17.996 1.00 89.88 90 ALA A C 1
ATOM 714 O O . ALA A 1 90 ? 1.712 -6.665 -19.163 1.00 89.88 90 ALA A O 1
ATOM 715 N N . ALA A 1 91 ? 2.210 -5.746 -17.174 1.00 90.94 91 ALA A N 1
ATOM 716 C CA . ALA A 1 91 ? 1.827 -4.387 -17.549 1.00 90.94 91 ALA A CA 1
ATOM 717 C C . ALA A 1 91 ? 2.862 -3.682 -18.442 1.00 90.94 91 ALA A C 1
ATOM 719 O O . ALA A 1 91 ? 2.487 -2.975 -19.377 1.00 90.94 91 ALA A O 1
ATOM 720 N N . ILE A 1 92 ? 4.152 -3.848 -18.146 1.00 93.50 92 ILE A N 1
ATOM 721 C CA . ILE A 1 92 ? 5.253 -3.147 -18.817 1.00 93.50 92 ILE A CA 1
ATOM 722 C C . ILE A 1 92 ? 5.819 -3.993 -19.960 1.00 93.50 92 ILE A C 1
ATOM 724 O O . ILE A 1 92 ? 6.174 -3.432 -20.996 1.00 93.50 92 ILE A O 1
ATOM 728 N N . ARG A 1 93 ? 5.868 -5.326 -19.800 1.00 92.44 93 ARG A N 1
ATOM 729 C CA . ARG A 1 93 ? 6.565 -6.265 -20.699 1.00 92.44 93 ARG A CA 1
ATOM 730 C C . ARG A 1 93 ? 7.999 -5.803 -20.992 1.00 92.44 93 ARG A C 1
ATOM 732 O O . ARG A 1 93 ? 8.321 -5.466 -22.136 1.00 92.44 93 ARG A O 1
ATOM 739 N N . PRO A 1 94 ? 8.839 -5.692 -19.951 1.00 90.00 94 PRO A N 1
ATOM 740 C CA . PRO A 1 94 ? 10.182 -5.160 -20.089 1.00 90.00 94 PRO A CA 1
ATOM 741 C C . PRO A 1 94 ? 11.033 -6.042 -21.010 1.00 90.00 94 PRO A C 1
ATOM 743 O O . PRO A 1 94 ? 11.034 -7.264 -20.917 1.00 90.00 94 PRO A O 1
ATOM 746 N N . VAL A 1 95 ? 11.802 -5.404 -21.892 1.00 94.50 95 VAL A N 1
ATOM 747 C CA . VAL A 1 95 ? 12.778 -6.088 -22.764 1.00 94.50 95 VAL A CA 1
ATOM 748 C C . VAL A 1 95 ? 14.159 -6.219 -22.114 1.00 94.50 95 VAL A C 1
ATOM 750 O O . VAL A 1 95 ? 15.009 -6.954 -22.607 1.00 94.50 95 VAL A O 1
ATOM 753 N N . ALA A 1 96 ? 14.393 -5.486 -21.024 1.00 93.06 96 ALA A N 1
ATOM 754 C CA . ALA A 1 96 ? 15.630 -5.490 -20.256 1.00 93.06 96 ALA A CA 1
ATOM 755 C C . ALA A 1 96 ? 15.367 -5.020 -18.818 1.00 93.06 96 ALA A C 1
ATOM 757 O O . ALA A 1 96 ? 14.434 -4.253 -18.569 1.00 93.06 96 ALA A O 1
ATOM 758 N N . TRP A 1 97 ? 16.233 -5.442 -17.895 1.00 89.75 97 TRP A N 1
ATOM 759 C CA . TRP A 1 97 ? 16.202 -5.063 -16.484 1.00 89.75 97 TRP A CA 1
ATOM 760 C C . TRP A 1 97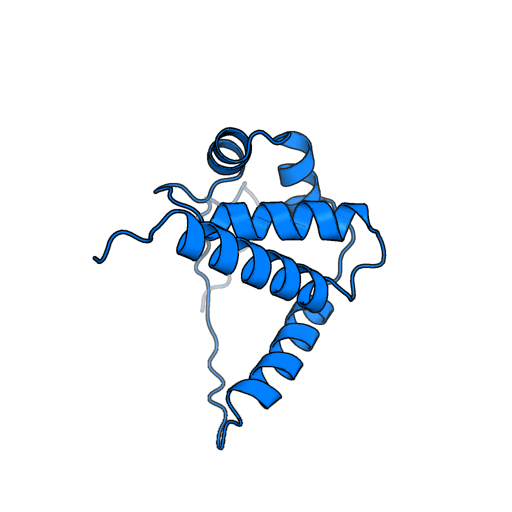 ? 17.478 -4.316 -16.113 1.00 89.75 97 TRP A C 1
ATOM 762 O O . TRP A 1 97 ? 18.576 -4.756 -16.452 1.00 89.75 97 TRP A O 1
ATOM 772 N N . VAL A 1 98 ? 17.332 -3.205 -15.394 1.00 89.62 98 VAL A N 1
ATOM 773 C CA . VAL A 1 98 ? 18.454 -2.488 -14.781 1.00 89.62 98 VAL A CA 1
ATOM 774 C C . VAL A 1 98 ? 18.411 -2.773 -13.289 1.00 89.62 98 VAL A C 1
ATOM 776 O O . VAL A 1 98 ? 17.416 -2.474 -12.631 1.00 89.62 98 VAL A O 1
ATOM 779 N N . VAL A 1 99 ? 19.478 -3.376 -12.774 1.00 88.88 99 VAL A N 1
ATOM 780 C CA . VAL A 1 99 ? 19.649 -3.657 -11.348 1.00 88.88 99 VAL A CA 1
ATOM 781 C C . VAL A 1 99 ? 20.772 -2.764 -10.846 1.00 88.88 99 VAL A C 1
ATOM 783 O O . VAL A 1 99 ? 21.884 -2.832 -11.361 1.00 88.88 99 VAL A O 1
ATOM 786 N N . ASP A 1 100 ? 20.453 -1.916 -9.875 1.00 86.25 100 ASP A N 1
ATOM 787 C CA . ASP A 1 100 ? 21.391 -1.000 -9.231 1.00 86.25 100 ASP A CA 1
ATOM 788 C C . ASP A 1 100 ? 21.136 -1.001 -7.717 1.00 86.25 100 ASP A C 1
ATOM 790 O O . ASP A 1 100 ? 19.997 -1.193 -7.269 1.00 86.25 100 ASP A O 1
ATOM 794 N N . ASP A 1 101 ? 22.188 -0.799 -6.928 1.00 82.75 101 ASP A N 1
ATOM 795 C CA . ASP A 1 101 ? 22.111 -0.797 -5.470 1.00 82.75 101 ASP A CA 1
ATOM 796 C C . ASP A 1 101 ? 21.581 0.551 -4.976 1.00 82.75 101 ASP A C 1
ATOM 798 O O . ASP A 1 101 ? 22.293 1.551 -4.854 1.00 82.75 101 ASP A O 1
ATOM 802 N N . VAL A 1 102 ? 20.294 0.582 -4.632 1.00 73.56 102 VAL A N 1
ATOM 803 C CA . VAL A 1 102 ? 19.669 1.783 -4.076 1.00 73.56 102 VAL A CA 1
ATOM 804 C C . VAL A 1 102 ? 19.923 1.845 -2.570 1.00 73.56 102 VAL A C 1
ATOM 806 O O . VAL A 1 102 ? 19.191 1.273 -1.760 1.00 73.56 102 VAL A O 1
ATOM 809 N N . CYS A 1 103 ? 20.956 2.581 -2.164 1.00 71.50 103 CYS A N 1
ATOM 810 C CA . CYS A 1 103 ? 21.159 2.915 -0.757 1.00 71.50 103 CYS A CA 1
ATOM 811 C C . CYS A 1 103 ? 20.145 3.983 -0.315 1.00 71.50 103 CYS A C 1
ATOM 813 O O . CYS A 1 103 ? 20.169 5.110 -0.804 1.00 71.50 103 CYS A O 1
ATOM 815 N N . PHE A 1 104 ? 19.291 3.670 0.664 1.00 68.62 104 PHE A N 1
ATOM 816 C CA . PHE A 1 104 ? 18.480 4.673 1.364 1.00 68.62 104 PHE A CA 1
ATOM 817 C C . PHE A 1 104 ? 19.257 5.200 2.581 1.00 68.62 104 PHE A C 1
ATOM 819 O O . PHE A 1 104 ? 19.271 4.529 3.620 1.00 68.62 104 PHE A O 1
ATOM 826 N N . PRO A 1 105 ? 19.916 6.376 2.509 1.00 65.81 105 PRO A N 1
ATOM 827 C CA . PRO A 1 105 ? 20.658 6.903 3.646 1.00 65.81 105 PRO A CA 1
ATOM 828 C C . PRO A 1 105 ? 19.697 7.173 4.807 1.00 65.81 105 PRO A C 1
ATOM 830 O O . PRO A 1 105 ? 18.801 8.014 4.727 1.00 65.81 105 PRO A O 1
ATOM 833 N N . ARG A 1 106 ? 19.878 6.449 5.915 1.00 61.28 106 ARG A N 1
ATOM 834 C CA . ARG A 1 106 ? 19.112 6.672 7.142 1.00 61.28 106 ARG A CA 1
ATOM 835 C C . ARG A 1 106 ? 19.786 7.772 7.960 1.00 61.28 106 ARG A C 1
ATOM 837 O O . ARG A 1 106 ? 20.695 7.502 8.737 1.00 61.28 106 ARG A O 1
ATOM 844 N N . THR A 1 107 ? 19.302 9.003 7.852 1.00 58.75 107 THR A N 1
ATOM 845 C CA . THR A 1 107 ? 19.655 10.124 8.745 1.00 58.75 107 THR A CA 1
ATOM 846 C C . THR A 1 107 ? 18.902 10.017 10.073 1.00 58.75 107 THR A C 1
ATOM 848 O O . THR A 1 107 ? 18.125 10.883 10.458 1.00 58.75 107 THR A O 1
ATOM 851 N N . ALA A 1 108 ? 19.104 8.917 10.793 1.00 61.22 108 ALA A N 1
ATOM 852 C CA . ALA A 1 108 ? 18.734 8.838 12.199 1.00 61.22 108 ALA A CA 1
ATOM 853 C C . ALA A 1 108 ? 20.022 8.891 13.014 1.00 61.22 108 ALA A C 1
ATOM 855 O O . ALA A 1 108 ? 20.947 8.125 12.745 1.00 61.22 108 ALA A O 1
ATOM 856 N N . THR A 1 109 ? 20.091 9.773 14.012 1.00 61.12 109 THR A N 1
ATOM 857 C CA . THR A 1 109 ? 21.180 9.745 14.990 1.00 61.12 109 THR A CA 1
ATOM 858 C C . THR A 1 109 ? 21.164 8.359 15.636 1.00 61.12 109 THR A C 1
ATOM 860 O O . THR A 1 109 ? 20.143 7.994 16.231 1.00 61.12 109 THR A O 1
ATOM 863 N N . PRO A 1 110 ? 22.225 7.544 15.504 1.00 55.00 110 PRO A N 1
ATOM 864 C CA . PRO A 1 110 ? 22.231 6.233 16.125 1.00 55.00 110 PRO A CA 1
ATOM 865 C C . PRO A 1 110 ? 22.060 6.419 17.634 1.00 55.00 110 PRO A C 1
ATOM 867 O O . PRO A 1 110 ? 22.787 7.191 18.265 1.00 55.00 110 PRO A O 1
ATOM 870 N N . ARG A 1 111 ? 21.086 5.719 18.230 1.00 54.31 111 ARG A N 1
ATOM 871 C CA . ARG A 1 111 ? 21.068 5.548 19.688 1.00 54.31 111 ARG A CA 1
ATOM 872 C C . ARG A 1 111 ? 22.398 4.875 20.047 1.00 54.31 111 ARG A C 1
ATOM 874 O O . ARG A 1 111 ? 22.812 3.961 19.335 1.00 54.31 111 ARG A O 1
ATOM 881 N N . ARG A 1 112 ? 23.101 5.392 21.067 1.00 45.75 112 ARG A N 1
ATOM 882 C CA . ARG A 1 112 ? 24.457 4.955 21.469 1.00 45.75 112 ARG A CA 1
ATOM 883 C C . ARG A 1 112 ? 24.615 3.431 21.327 1.00 45.75 112 ARG A C 1
ATOM 885 O O . ARG A 1 112 ? 23.872 2.704 21.974 1.00 45.75 112 ARG A O 1
ATOM 892 N N . GLY A 1 113 ? 25.587 2.980 20.523 1.00 47.06 113 GLY A N 1
ATOM 893 C CA . GLY A 1 113 ? 26.015 1.573 20.483 1.00 47.06 113 GLY A CA 1
ATOM 894 C C . GLY A 1 113 ? 26.200 0.909 19.111 1.00 47.06 113 GLY A C 1
ATOM 895 O O . GLY A 1 113 ? 26.659 -0.225 19.084 1.00 47.06 113 GLY A O 1
ATOM 896 N N . TRP A 1 114 ? 25.889 1.554 17.979 1.00 47.12 114 TRP A N 1
ATOM 897 C CA . TRP A 1 114 ? 26.083 0.920 16.661 1.00 47.12 114 TRP A CA 1
ATOM 898 C C . TRP A 1 114 ? 27.480 1.210 16.067 1.00 47.12 114 TRP A C 1
ATOM 900 O O . TRP A 1 114 ? 27.844 2.388 15.975 1.00 47.12 114 TRP A O 1
ATOM 910 N N . PRO A 1 115 ? 28.268 0.196 15.649 1.00 47.19 115 PRO A N 1
ATOM 911 C CA . PRO A 1 115 ? 29.559 0.420 15.004 1.00 47.19 115 PRO A CA 1
ATOM 912 C C . PRO A 1 115 ? 29.371 1.034 13.612 1.00 47.19 115 PRO A C 1
ATOM 914 O O . PRO A 1 115 ? 28.505 0.628 12.837 1.00 47.19 115 PRO A O 1
ATOM 917 N N . ARG A 1 116 ? 30.190 2.039 13.287 1.00 49.22 116 ARG A N 1
ATOM 918 C CA . ARG A 1 116 ? 30.234 2.604 11.935 1.00 49.22 116 ARG A CA 1
ATOM 919 C C . ARG A 1 116 ? 30.926 1.589 11.028 1.00 49.22 116 ARG A C 1
ATOM 921 O O . ARG A 1 116 ? 32.085 1.268 11.266 1.00 49.22 116 ARG A O 1
ATOM 928 N N . SER A 1 117 ? 30.237 1.113 9.997 1.00 52.50 117 SER A N 1
ATOM 929 C CA . SER A 1 117 ? 30.920 0.565 8.827 1.00 52.50 117 SER A CA 1
ATOM 930 C C . SER A 1 117 ? 31.513 1.758 8.081 1.00 52.50 117 SER A C 1
ATOM 932 O O . SER A 1 117 ? 30.788 2.577 7.520 1.00 52.50 117 SER A O 1
ATOM 934 N N . THR A 1 118 ? 32.825 1.927 8.199 1.00 49.69 118 THR A N 1
ATOM 935 C CA . THR A 1 118 ? 33.619 2.708 7.250 1.00 49.69 118 THR A CA 1
ATOM 936 C C . THR A 1 118 ? 33.657 1.931 5.941 1.00 49.69 118 THR A C 1
ATOM 938 O O . THR A 1 118 ? 34.019 0.753 5.951 1.00 49.69 118 THR A O 1
ATOM 941 N N . ALA A 1 119 ? 33.209 2.584 4.870 1.00 40.62 119 ALA A N 1
ATOM 942 C CA . ALA A 1 119 ? 33.523 2.210 3.497 1.00 40.62 119 ALA A CA 1
ATOM 943 C C . ALA A 1 119 ? 35.012 2.448 3.210 1.00 40.62 119 ALA A C 1
ATOM 945 O O . ALA A 1 119 ? 35.605 3.303 3.915 1.00 40.62 119 ALA A O 1
#

Nearest PDB structures (foldseek):
  2ao9-assembly1_C  TM=4.298E-01  e=2.522E-01  Bacillus cereus ATCC 14579
  2ao9-assembly1_A  TM=4.030E-01  e=5.443E-01  Bacillus cereus ATCC 14579
  2ao9-assembly1_D  TM=4.976E-01  e=1.112E+00  Bacillus cereus ATCC 14579
  2rn7-assembly1_A  TM=2.326E-01  e=1.633E+00  Shigella flexneri

Solvent-accessible surface area (backbone atoms only — not comparable to full-atom values): 7598 Å² total; per-residue (Å²): 133,84,83,74,50,74,65,55,50,50,54,51,48,54,54,48,52,53,49,36,53,58,38,36,54,81,51,95,42,71,68,56,38,56,49,49,40,52,48,52,54,40,66,73,42,95,68,96,61,87,47,63,60,63,26,17,64,73,68,75,47,64,45,66,61,54,45,42,55,74,75,69,49,94,72,64,68,66,55,39,51,49,46,46,50,58,52,45,44,75,72,67,59,71,92,74,86,89,86,76,89,81,80,78,85,74,92,61,84,74,69,91,83,74,82,81,82,77,129

Foldseek 3Di:
DDDQDPVSVVVVLVVLLVVLCQLCVPPPDPLLSVLSSLLVCLQPDDDPDSDLPVSCVVSVHDSVSNVCSVPPDPDDVVSSVVSVVVVCCVVVVDPDDDDDDDDDDDPDDDDPDDDDDDD

Organism: NCBI:txid1469144

Mean predicted aligned error: 8.98 Å

Sequence (119 aa):
MREMTPEELTGARARLEAFAAEVFGSFGRVAQRCWGERYVRGLLGEGRRKSVEPMAARLGVDRQGLQQFLTDAPWVPQLVLAELAWRLEAAIRPVAWVVDDVCFPRTATPRRGWPRSTA

pLDDT: mean 81.43, std 12.98, range [40.62, 94.5]

Radius of gyration: 17.71 Å; Cα contacts (8 Å, |Δi|>4): 57; chains: 1; bounding box: 50×35×44 Å

Secondary structure (DSSP, 8-state):
-PPPPHHHHHHHHHHHHHHHHHHTTT-S-HHHHHHHHHHHHHHHSS-S--SHHHHHHHHT--HHHHHHHHHT----HHHHHHHHHHHHHHHH--S-------------PPPTTPPP---

InterPro domains:
  IPR038721 Transposase IS701-like, DDE domain [PF13546] (23-108)
  IPR039365 Transposase IS701-like [PTHR33627] (10-106)